Protein AF-A0A345HEI1-F1 (afdb_monomer_lite)

Secondary structure (DSSP, 8-state):
----HHHHHHHHHHHHHHHHHHHHHHHHHHHHHHHHHHHHHHHHTPPTT--SSSHHHHHHHHHHHHHHHHHHHHHHHIIIII-TTHHHHHHHHHHHHHHHHHTT--

Structure (mmCIF, N/CA/C/O backbone):
data_AF-A0A345HEI1-F1
#
_entry.id   AF-A0A345HEI1-F1
#
loop_
_atom_site.group_PDB
_atom_site.id
_atom_site.type_symbol
_atom_site.label_atom_id
_atom_site.label_alt_id
_atom_site.label_comp_id
_atom_site.label_asym_id
_atom_site.label_entity_id
_atom_site.label_seq_id
_atom_site.pdbx_PDB_ins_code
_atom_site.Cartn_x
_atom_site.Cartn_y
_atom_site.Cartn_z
_atom_site.occupancy
_atom_site.B_iso_or_equiv
_atom_site.auth_seq_id
_atom_site.auth_comp_id
_atom_site.auth_asym_id
_atom_site.auth_atom_id
_atom_site.pdbx_PDB_model_num
ATOM 1 N N . MET A 1 1 ? 18.129 -21.799 -29.241 1.00 47.03 1 MET A N 1
ATOM 2 C CA . MET A 1 1 ? 17.402 -20.566 -29.601 1.00 47.03 1 MET A CA 1
ATOM 3 C C . MET A 1 1 ? 17.616 -19.599 -28.452 1.00 47.03 1 MET A C 1
ATOM 5 O O . MET A 1 1 ? 16.875 -19.633 -27.477 1.00 47.03 1 MET A O 1
ATOM 9 N N . GLU A 1 2 ? 18.725 -18.865 -28.486 1.00 53.34 2 GLU A N 1
ATOM 10 C CA . GLU A 1 2 ? 18.982 -17.814 -27.504 1.00 53.34 2 GLU A CA 1
ATOM 11 C C . GLU A 1 2 ? 17.927 -16.735 -27.729 1.00 53.34 2 GLU A C 1
ATOM 13 O O . GLU A 1 2 ? 17.893 -16.106 -28.784 1.00 53.34 2 GLU A O 1
ATOM 18 N N . ARG A 1 3 ? 17.006 -16.570 -26.777 1.00 59.88 3 ARG A N 1
ATOM 19 C CA . ARG A 1 3 ? 16.183 -15.359 -26.732 1.00 59.88 3 ARG A CA 1
ATOM 20 C C . ARG A 1 3 ? 17.152 -14.193 -26.672 1.00 59.88 3 ARG A C 1
ATOM 22 O O . ARG A 1 3 ? 18.049 -14.238 -25.822 1.00 59.88 3 ARG A O 1
ATOM 29 N N . SER A 1 4 ? 16.983 -13.197 -27.540 1.00 81.62 4 SER A N 1
ATOM 30 C CA . SER A 1 4 ? 17.836 -12.011 -27.492 1.00 81.62 4 SER A CA 1
ATOM 31 C C . SER A 1 4 ? 17.829 -11.474 -26.056 1.00 81.62 4 SER A C 1
ATOM 33 O O . SER A 1 4 ? 16.805 -11.538 -25.368 1.00 81.62 4 SER A O 1
ATOM 35 N N . LEU A 1 5 ? 18.974 -11.009 -25.552 1.00 79.62 5 LEU A N 1
ATOM 36 C CA . LEU A 1 5 ? 19.076 -10.481 -24.183 1.00 79.62 5 LEU A CA 1
ATOM 37 C C . LEU A 1 5 ? 17.960 -9.458 -23.897 1.00 79.62 5 LEU A C 1
ATOM 39 O O . LEU A 1 5 ? 17.363 -9.446 -22.823 1.00 79.62 5 LEU A O 1
ATOM 43 N N . GLU A 1 6 ? 17.587 -8.686 -24.917 1.00 79.31 6 GLU A N 1
ATOM 44 C CA . GLU A 1 6 ? 16.474 -7.745 -24.893 1.00 79.31 6 GLU A CA 1
ATOM 45 C C . GLU A 1 6 ? 15.104 -8.404 -24.631 1.00 79.31 6 GLU A C 1
ATOM 47 O O . GLU A 1 6 ? 14.336 -7.914 -23.797 1.00 79.31 6 GLU A O 1
ATOM 52 N N . GLU A 1 7 ? 14.787 -9.531 -25.275 1.00 83.94 7 GLU A N 1
ATOM 53 C CA . GLU A 1 7 ? 13.552 -10.287 -25.021 1.00 83.94 7 GLU A CA 1
ATOM 54 C C . GLU A 1 7 ? 13.490 -10.832 -23.590 1.00 83.94 7 GLU A C 1
ATOM 56 O O . GLU A 1 7 ? 12.433 -10.769 -22.951 1.00 83.94 7 GLU A O 1
ATOM 61 N N . GLN A 1 8 ? 14.613 -11.330 -23.061 1.00 86.88 8 GLN A N 1
ATOM 62 C CA . GLN A 1 8 ? 14.682 -11.830 -21.683 1.00 86.88 8 GLN A CA 1
ATOM 63 C C . GLN A 1 8 ? 14.453 -10.700 -20.676 1.00 86.88 8 GLN A C 1
ATOM 65 O O . GLN A 1 8 ? 13.614 -10.822 -19.780 1.00 86.88 8 GLN A O 1
ATOM 70 N N . MET A 1 9 ? 15.112 -9.556 -20.877 1.00 83.88 9 MET A N 1
ATOM 71 C CA . MET A 1 9 ? 14.930 -8.378 -20.031 1.00 83.88 9 MET A CA 1
ATOM 72 C C . MET A 1 9 ? 13.490 -7.857 -20.066 1.00 83.88 9 MET A C 1
ATOM 74 O O . MET A 1 9 ? 12.930 -7.523 -19.019 1.00 83.88 9 MET A O 1
ATOM 78 N N . ARG A 1 10 ? 12.858 -7.795 -21.247 1.00 84.38 10 ARG A N 1
ATOM 79 C CA . ARG A 1 10 ? 11.445 -7.394 -21.380 1.00 84.38 10 ARG A CA 1
ATOM 80 C C . ARG A 1 10 ? 10.519 -8.345 -20.623 1.00 84.38 10 ARG A C 1
ATOM 82 O O . ARG A 1 10 ? 9.636 -7.886 -19.895 1.00 84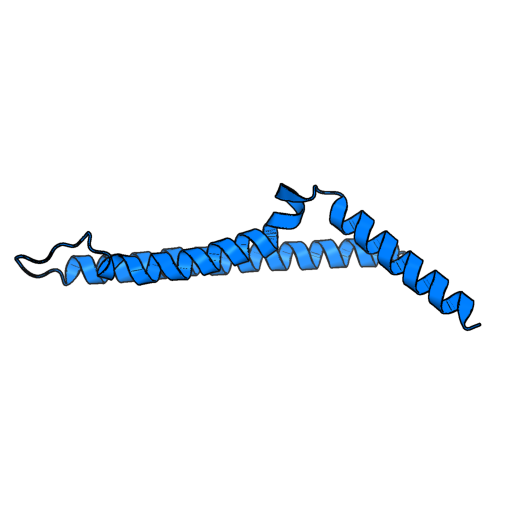.38 10 ARG A O 1
ATOM 89 N N . TYR A 1 11 ? 10.743 -9.651 -20.754 1.00 89.62 11 TYR A N 1
ATOM 90 C CA . TYR A 1 11 ? 9.963 -10.669 -20.055 1.00 89.62 11 TYR A CA 1
ATOM 91 C C . TYR A 1 11 ? 10.099 -10.563 -18.530 1.00 89.62 11 TYR A C 1
ATOM 93 O O . TYR A 1 11 ? 9.090 -10.540 -17.819 1.00 89.62 11 TYR A O 1
ATOM 101 N N . ASP A 1 12 ? 11.320 -10.429 -18.014 1.00 89.75 12 ASP A N 1
ATOM 102 C CA . ASP A 1 12 ? 11.557 -10.329 -16.573 1.00 89.75 12 ASP A CA 1
ATOM 103 C C . ASP A 1 12 ? 10.961 -9.057 -15.966 1.00 89.75 12 ASP A C 1
ATOM 105 O O . ASP A 1 12 ? 10.410 -9.098 -14.859 1.00 89.75 12 ASP A O 1
ATOM 109 N N . ARG A 1 13 ? 10.989 -7.936 -16.698 1.00 85.06 13 ARG A N 1
ATOM 110 C CA . ARG A 1 13 ? 10.290 -6.705 -16.297 1.00 85.06 13 ARG A CA 1
ATOM 111 C C . ARG A 1 13 ? 8.787 -6.923 -16.195 1.00 85.06 13 ARG A C 1
ATOM 113 O O . ARG A 1 13 ? 8.202 -6.638 -15.149 1.00 85.06 13 ARG A O 1
ATOM 120 N N . ALA A 1 14 ? 8.171 -7.485 -17.235 1.00 88.94 14 ALA A N 1
ATOM 121 C CA . ALA A 1 14 ? 6.741 -7.787 -17.233 1.00 88.94 14 ALA A CA 1
ATOM 122 C C . ALA A 1 14 ? 6.366 -8.734 -16.077 1.00 88.94 14 ALA A C 1
ATOM 124 O O . ALA A 1 14 ? 5.388 -8.504 -15.364 1.00 88.94 14 ALA A O 1
ATOM 125 N N . LYS A 1 15 ? 7.190 -9.753 -15.811 1.00 92.62 15 LYS A N 1
ATOM 126 C CA . LYS A 1 15 ? 6.992 -10.689 -14.697 1.00 92.62 15 LYS A CA 1
ATOM 127 C C . LYS A 1 15 ? 7.079 -10.000 -13.331 1.00 92.62 15 LYS A C 1
ATOM 129 O O . LYS A 1 15 ? 6.205 -10.217 -12.487 1.00 92.62 15 LYS A O 1
ATOM 134 N N . LYS A 1 16 ? 8.095 -9.156 -13.103 1.00 91.12 16 LYS A N 1
ATOM 135 C CA . LYS A 1 16 ? 8.230 -8.354 -11.870 1.00 91.12 16 LYS A CA 1
ATOM 136 C C . LYS A 1 16 ? 7.024 -7.437 -11.680 1.00 91.12 16 LYS A C 1
ATOM 138 O O . LYS A 1 16 ? 6.471 -7.384 -10.582 1.00 91.12 16 LYS A O 1
ATOM 143 N N . ARG A 1 17 ? 6.564 -6.797 -12.758 1.00 90.00 17 ARG A N 1
ATOM 144 C CA . ARG A 1 17 ? 5.386 -5.924 -12.762 1.00 90.00 17 ARG A CA 1
ATOM 145 C C . ARG A 1 17 ? 4.121 -6.663 -12.336 1.00 90.00 17 ARG A C 1
ATOM 147 O O . ARG A 1 17 ? 3.436 -6.227 -11.415 1.00 90.00 17 ARG A O 1
ATOM 154 N N . VAL A 1 18 ? 3.840 -7.810 -12.952 1.00 93.94 18 VAL A N 1
ATOM 155 C CA . VAL A 1 18 ? 2.678 -8.642 -12.602 1.00 93.94 18 VAL A CA 1
ATOM 156 C C . VAL A 1 18 ? 2.751 -9.098 -11.145 1.00 93.94 18 VAL A C 1
ATOM 158 O O . VAL A 1 18 ? 1.741 -9.066 -10.442 1.00 93.94 18 VAL A O 1
ATOM 161 N N . LYS A 1 19 ? 3.938 -9.487 -10.663 1.00 95.81 19 LYS A N 1
ATOM 162 C CA . LYS A 1 19 ? 4.134 -9.877 -9.261 1.00 95.81 19 LYS A CA 1
ATOM 163 C C . LYS A 1 19 ? 3.843 -8.718 -8.300 1.00 95.81 19 LYS A C 1
ATOM 165 O O . LYS A 1 19 ? 3.167 -8.941 -7.300 1.00 95.81 19 LYS A O 1
ATOM 170 N N . ALA A 1 20 ? 4.300 -7.506 -8.612 1.00 94.81 20 ALA A N 1
ATOM 171 C CA . ALA A 1 20 ? 4.045 -6.314 -7.804 1.00 94.81 20 ALA A CA 1
ATOM 172 C C . ALA A 1 20 ? 2.547 -5.968 -7.748 1.00 94.81 20 ALA A C 1
ATOM 174 O O . ALA A 1 20 ? 1.998 -5.776 -6.666 1.00 94.81 20 ALA A O 1
ATOM 175 N N . ILE A 1 21 ? 1.860 -5.992 -8.896 1.00 95.19 21 ILE A N 1
ATOM 176 C CA . ILE A 1 21 ? 0.409 -5.756 -8.975 1.00 95.19 21 ILE A CA 1
ATOM 177 C C . ILE A 1 21 ? -0.362 -6.803 -8.162 1.00 95.19 21 ILE A C 1
ATOM 179 O O . ILE A 1 21 ? -1.226 -6.448 -7.362 1.00 95.19 21 ILE A O 1
ATOM 183 N N . LYS A 1 22 ? -0.027 -8.092 -8.310 1.00 97.19 22 LYS A N 1
ATOM 184 C CA . LYS A 1 22 ? -0.635 -9.160 -7.499 1.00 97.19 22 LYS A CA 1
ATOM 185 C C . LYS A 1 22 ? -0.395 -8.944 -6.004 1.00 97.19 22 LYS A C 1
ATOM 187 O O . LYS A 1 22 ? -1.329 -9.084 -5.223 1.00 97.19 22 LYS A O 1
ATOM 192 N N . GLY A 1 23 ? 0.827 -8.581 -5.613 1.00 97.50 23 GLY A N 1
ATOM 193 C CA . GLY A 1 23 ? 1.166 -8.272 -4.223 1.00 97.50 23 GLY A CA 1
ATOM 194 C C . GLY A 1 23 ? 0.332 -7.121 -3.657 1.00 97.50 23 GLY A C 1
ATOM 195 O O . GLY A 1 23 ? -0.167 -7.221 -2.537 1.00 97.50 23 GLY A O 1
ATOM 196 N N . PHE A 1 24 ? 0.114 -6.064 -4.443 1.00 97.69 24 PHE A N 1
ATOM 197 C CA . PHE A 1 24 ? -0.771 -4.966 -4.061 1.00 97.69 24 PHE A CA 1
ATOM 198 C C . PHE A 1 24 ? -2.209 -5.430 -3.830 1.00 97.69 24 PHE A C 1
ATOM 200 O O . PHE A 1 24 ? -2.767 -5.128 -2.780 1.00 97.69 24 PHE A O 1
ATOM 207 N N . PHE A 1 25 ? -2.789 -6.203 -4.753 1.00 97.44 25 PHE A N 1
ATOM 208 C CA . PHE A 1 25 ? -4.161 -6.692 -4.588 1.00 97.44 25 PHE A CA 1
ATOM 209 C C . PHE A 1 25 ? -4.316 -7.623 -3.388 1.00 97.44 25 PHE A C 1
ATOM 211 O O . PHE A 1 25 ? -5.304 -7.508 -2.675 1.00 97.44 25 PHE A O 1
ATOM 218 N N . ILE A 1 26 ? -3.333 -8.480 -3.103 1.00 98.25 26 ILE A N 1
ATOM 219 C CA . ILE A 1 26 ? -3.346 -9.308 -1.889 1.00 98.25 26 ILE A CA 1
ATOM 220 C C . ILE A 1 26 ? -3.376 -8.423 -0.635 1.00 98.25 26 ILE A C 1
ATOM 222 O O . ILE A 1 26 ? -4.193 -8.653 0.255 1.00 98.25 26 ILE A O 1
ATOM 226 N N . HIS A 1 27 ? -2.528 -7.390 -0.574 1.00 97.81 27 HIS A N 1
ATOM 227 C CA . HIS A 1 27 ? -2.504 -6.464 0.559 1.00 97.81 27 HIS A CA 1
ATOM 228 C C . HIS A 1 27 ? -3.814 -5.661 0.668 1.00 97.81 27 HIS A C 1
ATOM 230 O O . HIS A 1 27 ? -4.365 -5.548 1.759 1.00 97.81 27 HIS A O 1
ATOM 236 N N . LEU A 1 28 ? -4.361 -5.173 -0.450 1.00 98.31 28 LEU A N 1
ATOM 237 C CA . LEU A 1 28 ? -5.655 -4.483 -0.502 1.00 98.31 28 LEU A CA 1
ATOM 238 C C . LEU A 1 28 ? -6.799 -5.385 -0.019 1.00 98.31 28 LEU A C 1
ATOM 240 O O . LEU A 1 28 ? -7.618 -4.959 0.790 1.00 98.31 28 LEU A O 1
ATOM 244 N N . THR A 1 29 ? -6.856 -6.636 -0.478 1.00 98.38 29 THR A N 1
ATOM 245 C CA . THR A 1 29 ? -7.872 -7.597 -0.035 1.00 98.38 29 THR A CA 1
ATOM 246 C C . THR A 1 29 ? -7.742 -7.880 1.458 1.00 98.38 29 THR A C 1
ATOM 248 O O . THR A 1 29 ? -8.745 -7.834 2.167 1.00 98.38 29 THR A O 1
ATOM 251 N N . ALA A 1 30 ? -6.524 -8.108 1.960 1.00 98.19 30 ALA A N 1
ATOM 252 C CA . ALA A 1 30 ? -6.287 -8.287 3.391 1.00 98.19 30 ALA A CA 1
ATOM 253 C C . ALA A 1 30 ? -6.723 -7.051 4.195 1.00 98.19 30 ALA A C 1
ATOM 255 O O . ALA A 1 30 ? -7.413 -7.192 5.201 1.00 98.19 30 ALA A O 1
ATOM 256 N N . TYR A 1 31 ? -6.395 -5.847 3.717 1.00 98.19 31 TYR A N 1
ATOM 257 C CA . TYR A 1 31 ? -6.824 -4.586 4.317 1.00 98.19 31 TYR A CA 1
ATOM 258 C C . TYR A 1 31 ? -8.349 -4.502 4.424 1.00 98.19 31 TYR A C 1
ATOM 260 O O . TYR A 1 31 ? -8.862 -4.239 5.510 1.00 98.19 31 TYR A O 1
ATOM 268 N N . VAL A 1 32 ? -9.078 -4.761 3.334 1.00 98.31 32 VAL A N 1
ATOM 269 C CA . VAL A 1 32 ? -10.548 -4.687 3.325 1.00 98.31 32 VAL A CA 1
ATOM 270 C C . VAL A 1 32 ? -11.154 -5.727 4.266 1.00 98.31 32 VAL A C 1
ATOM 272 O O . VAL A 1 32 ? -11.996 -5.374 5.090 1.00 98.31 32 VAL A O 1
ATOM 275 N N . LEU A 1 33 ? -10.717 -6.987 4.189 1.00 98.31 33 LEU A N 1
ATOM 276 C CA . LEU A 1 33 ? -11.283 -8.071 4.998 1.00 98.31 33 LEU A CA 1
ATOM 277 C C . LEU A 1 33 ? -11.035 -7.861 6.494 1.00 98.31 33 LEU A C 1
ATOM 279 O O . LEU A 1 33 ? -11.973 -7.934 7.287 1.00 98.31 33 LEU A O 1
ATOM 283 N N . VAL A 1 34 ? -9.793 -7.555 6.878 1.00 97.94 34 VAL A N 1
ATOM 284 C CA . VAL A 1 34 ? -9.426 -7.358 8.285 1.00 97.94 34 VAL A CA 1
ATOM 285 C C . VAL A 1 34 ? -10.116 -6.124 8.857 1.00 97.94 34 VAL A C 1
ATOM 287 O O . VAL A 1 34 ? -10.701 -6.211 9.932 1.00 97.94 34 VAL A O 1
ATOM 290 N N . ASN A 1 35 ? -10.123 -4.990 8.147 1.00 97.50 35 ASN A N 1
ATOM 291 C CA . ASN A 1 35 ? -10.793 -3.792 8.659 1.00 97.50 35 ASN A CA 1
ATOM 292 C C . ASN A 1 35 ? -12.314 -3.966 8.727 1.00 97.50 35 ASN A C 1
ATOM 294 O O . ASN A 1 35 ? -12.911 -3.557 9.715 1.00 97.50 35 ASN A O 1
ATOM 298 N N . THR A 1 36 ? -12.944 -4.630 7.754 1.00 97.31 36 THR A N 1
ATOM 299 C CA . THR A 1 36 ? -14.385 -4.942 7.829 1.00 97.31 36 THR A CA 1
ATOM 300 C C . THR A 1 36 ? -14.698 -5.803 9.052 1.00 97.31 36 THR A C 1
ATOM 302 O O . THR A 1 36 ? -15.658 -5.528 9.772 1.00 97.31 36 THR A O 1
ATOM 305 N N . PHE A 1 37 ? -13.866 -6.811 9.327 1.00 97.19 37 PHE A N 1
ATOM 306 C CA . PHE A 1 37 ? -14.006 -7.653 10.511 1.00 97.19 37 PHE A CA 1
ATOM 307 C C . PHE A 1 37 ? -13.846 -6.848 11.811 1.00 97.19 37 PHE A C 1
ATOM 309 O O . PHE A 1 37 ? -14.717 -6.913 12.675 1.00 97.19 37 PHE A O 1
ATOM 316 N N . LEU A 1 38 ? -12.798 -6.026 11.928 1.00 95.56 38 LEU A N 1
ATOM 317 C CA . LEU A 1 38 ? -12.561 -5.183 13.107 1.00 95.56 38 LEU A CA 1
ATOM 318 C C . LEU A 1 38 ? -13.678 -4.159 13.340 1.00 95.56 38 LEU A C 1
ATOM 320 O O . LEU A 1 38 ? -14.097 -3.964 14.481 1.00 95.56 38 LEU A O 1
ATOM 324 N N . LEU A 1 39 ? -14.171 -3.514 12.281 1.00 95.06 39 LEU A N 1
ATOM 325 C CA . LEU A 1 39 ? -15.278 -2.560 12.373 1.00 95.06 39 LEU A CA 1
ATOM 326 C C . LEU A 1 39 ? -16.573 -3.255 12.796 1.00 95.06 39 LEU A C 1
ATOM 328 O O . LEU A 1 39 ? -17.312 -2.714 13.611 1.00 95.06 39 LEU A O 1
ATOM 332 N N . THR A 1 40 ? -16.815 -4.471 12.300 1.00 95.31 40 THR A N 1
ATOM 333 C CA . THR A 1 40 ? -17.975 -5.276 12.702 1.00 95.31 40 THR A CA 1
ATOM 334 C C . THR A 1 40 ? -17.892 -5.665 14.178 1.00 95.31 40 THR A C 1
ATOM 336 O O . THR A 1 40 ? -18.882 -5.532 14.888 1.00 95.31 40 THR A O 1
ATOM 339 N N . LEU A 1 41 ? -16.717 -6.082 14.666 1.00 93.56 41 LEU A N 1
ATOM 340 C CA . LEU A 1 41 ? -16.513 -6.364 16.092 1.00 93.56 41 LEU A CA 1
ATOM 341 C C . LEU A 1 41 ? -16.762 -5.122 16.957 1.00 93.56 41 LEU A C 1
ATOM 343 O O . LEU A 1 41 ? -17.533 -5.193 17.905 1.00 93.56 41 LEU A O 1
ATOM 347 N N . ASN A 1 42 ? -16.192 -3.969 16.587 1.00 91.81 42 ASN A N 1
ATOM 348 C CA . ASN A 1 42 ? -16.432 -2.716 17.314 1.00 91.81 42 ASN A CA 1
ATOM 349 C C . ASN A 1 42 ? -17.912 -2.299 17.293 1.00 91.81 42 ASN A C 1
ATOM 351 O O . ASN A 1 42 ? -18.391 -1.714 18.257 1.00 91.81 42 ASN A O 1
ATOM 355 N N . TRP A 1 43 ? -18.634 -2.587 16.208 1.00 91.38 43 TRP A N 1
ATOM 356 C CA . TRP A 1 43 ? -20.063 -2.297 16.105 1.00 91.38 43 TRP A CA 1
ATOM 357 C C . TRP A 1 43 ? -20.906 -3.205 17.006 1.00 91.38 43 TRP A C 1
ATOM 359 O O . TRP A 1 43 ? -21.858 -2.746 17.630 1.00 91.38 43 TRP A O 1
ATOM 369 N N . VAL A 1 44 ? -20.568 -4.494 17.076 1.00 92.19 44 VAL A N 1
ATOM 370 C CA . VAL A 1 44 ? -21.289 -5.471 17.905 1.00 92.19 44 VAL A CA 1
ATOM 371 C C . VAL A 1 44 ? -21.006 -5.266 19.396 1.00 92.19 44 VAL A C 1
ATOM 373 O O . VAL A 1 44 ? -21.917 -5.416 20.206 1.00 92.19 44 VAL A O 1
ATOM 376 N N . ASP A 1 45 ? -19.782 -4.878 19.756 1.00 90.00 45 ASP A N 1
ATOM 377 C CA . ASP A 1 45 ? -19.367 -4.643 21.147 1.00 90.00 45 ASP A CA 1
ATOM 378 C C . ASP A 1 45 ? -19.765 -3.255 21.689 1.00 90.00 45 ASP A C 1
ATOM 380 O O . ASP A 1 45 ? -19.423 -2.911 22.826 1.00 90.00 45 ASP A O 1
ATOM 384 N N . LEU A 1 46 ? -20.485 -2.449 20.899 1.00 89.75 46 LEU A N 1
ATOM 385 C CA . LEU A 1 46 ? -20.851 -1.079 21.252 1.00 89.75 46 LEU A CA 1
ATOM 386 C C . LEU A 1 46 ? -21.765 -1.046 22.488 1.00 89.75 46 LEU A C 1
ATOM 388 O O . LEU A 1 46 ? -22.865 -1.611 22.487 1.00 89.75 46 LEU A O 1
ATOM 392 N N . LYS A 1 47 ? -21.340 -0.356 23.551 1.00 88.69 47 LYS A N 1
ATOM 393 C CA . LYS A 1 47 ? -22.143 -0.227 24.778 1.00 88.69 47 LYS A CA 1
ATOM 394 C C . LYS A 1 47 ? -23.130 0.942 24.698 1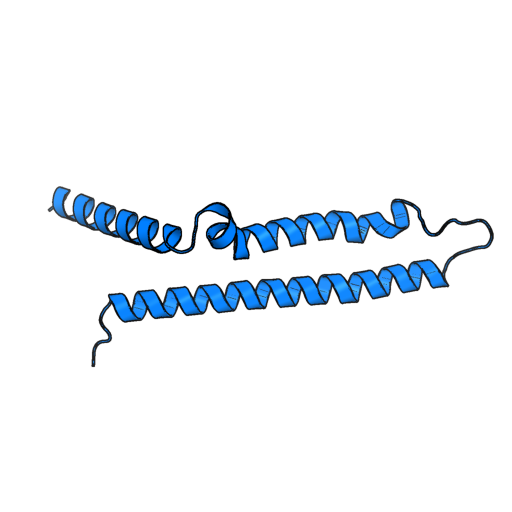.00 88.69 47 LYS A C 1
ATOM 396 O O . LYS A 1 47 ? -22.883 1.916 23.987 1.00 88.69 47 LYS A O 1
ATOM 401 N N . PRO A 1 48 ? -24.231 0.909 25.476 1.00 84.81 48 PRO A N 1
ATOM 402 C CA . PRO A 1 48 ? -25.144 2.044 25.576 1.00 84.81 48 PRO A CA 1
ATOM 403 C C . PRO A 1 48 ? -24.404 3.328 25.981 1.00 84.81 48 PRO A C 1
ATOM 405 O O . PRO A 1 48 ? -23.776 3.375 27.037 1.00 84.81 48 PRO A O 1
ATOM 408 N N . GLY A 1 49 ? -24.495 4.363 25.143 1.00 84.06 49 GLY A N 1
ATOM 409 C CA . G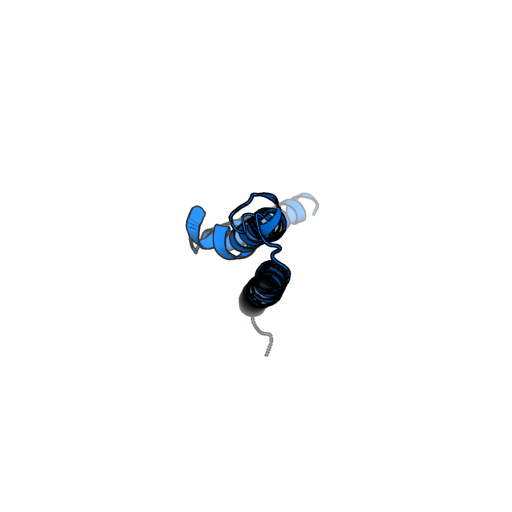LY A 1 49 ? -23.842 5.659 25.360 1.00 84.06 49 GLY A CA 1
ATOM 410 C C . GLY A 1 49 ? -22.457 5.814 24.720 1.00 84.06 49 GLY A C 1
ATOM 411 O O . GLY A 1 49 ? -21.904 6.910 24.777 1.00 84.06 49 GLY A O 1
ATOM 412 N N . GLU A 1 50 ? -21.905 4.771 24.094 1.00 87.19 50 GLU A N 1
ATOM 413 C CA . GLU A 1 50 ? -20.689 4.881 23.281 1.00 8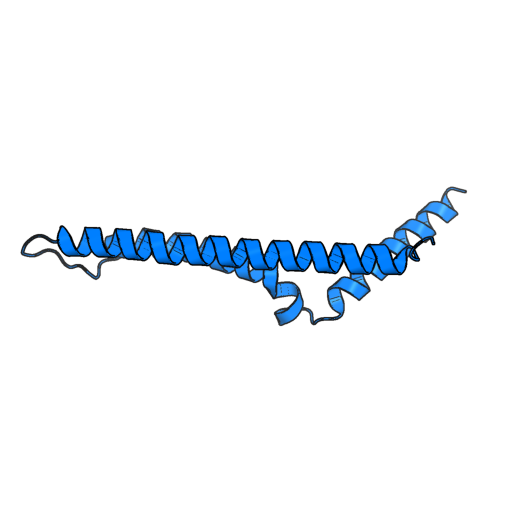7.19 50 GLU A CA 1
ATOM 414 C C . GLU A 1 50 ? -21.022 5.286 21.837 1.00 87.19 50 GLU A C 1
ATOM 416 O O . GLU A 1 50 ? -22.033 4.867 21.274 1.00 87.19 50 GLU A O 1
ATOM 421 N N . ASP A 1 51 ? -20.157 6.103 21.232 1.00 88.75 51 ASP A N 1
ATOM 422 C CA . ASP A 1 51 ? -20.254 6.476 19.820 1.00 88.75 51 ASP A CA 1
ATOM 423 C C . ASP A 1 51 ? -19.346 5.578 18.972 1.00 88.75 51 ASP A C 1
ATOM 425 O O . ASP A 1 51 ? -18.166 5.376 19.274 1.00 88.75 51 ASP A O 1
ATOM 429 N N . PHE A 1 52 ? -19.893 5.055 17.880 1.00 89.31 52 PHE A N 1
ATOM 430 C CA . PHE A 1 52 ? -19.142 4.256 16.923 1.00 89.31 52 PHE A CA 1
ATOM 431 C C . PHE A 1 52 ? -18.212 5.121 16.064 1.00 89.31 52 PHE A C 1
ATOM 433 O O . PHE A 1 52 ? -17.107 4.688 15.722 1.00 89.31 52 PHE A O 1
ATOM 440 N N . PHE A 1 53 ? -18.612 6.355 15.743 1.00 90.56 53 PHE A N 1
ATOM 441 C CA . PHE A 1 53 ? -17.900 7.237 14.814 1.00 90.56 53 PHE A CA 1
ATOM 442 C C . PHE A 1 53 ? -16.744 8.007 15.460 1.00 90.56 53 PHE A C 1
ATOM 444 O O . PHE A 1 53 ? -16.553 9.203 15.247 1.00 90.56 53 PHE A O 1
ATOM 451 N N . THR A 1 54 ? -15.914 7.299 16.221 1.00 91.94 54 THR A N 1
ATOM 452 C CA . THR A 1 54 ? -14.751 7.885 16.890 1.00 91.94 54 THR A CA 1
ATOM 453 C C . THR A 1 54 ? -13.459 7.583 16.144 1.00 91.94 54 THR A C 1
ATOM 455 O O . THR A 1 54 ? -13.303 6.547 15.496 1.00 91.94 54 THR A O 1
ATOM 458 N N . PHE A 1 55 ? -12.463 8.460 16.299 1.00 91.25 55 PHE A N 1
ATOM 459 C CA . PHE A 1 55 ? -11.126 8.217 15.753 1.00 91.25 55 PHE A CA 1
ATOM 460 C C . PHE A 1 55 ? -10.533 6.883 16.235 1.00 91.25 55 PHE A C 1
ATOM 462 O O . PHE A 1 55 ? -9.805 6.233 15.494 1.00 91.25 55 PHE A O 1
ATOM 469 N N . ARG A 1 56 ? -10.883 6.433 17.446 1.00 88.69 56 ARG A N 1
ATOM 470 C CA . ARG A 1 56 ? -10.436 5.146 17.992 1.00 88.69 56 ARG A CA 1
ATOM 471 C C . ARG A 1 56 ? -10.897 3.963 17.137 1.00 88.69 56 ARG A C 1
ATOM 473 O O . ARG A 1 56 ? -10.094 3.069 16.901 1.00 88.69 56 ARG A O 1
ATOM 480 N N . THR A 1 57 ? -12.135 3.986 16.651 1.00 92.19 57 THR A N 1
ATOM 481 C CA . THR A 1 57 ? -12.707 2.928 15.804 1.00 92.19 57 THR A CA 1
ATOM 482 C C . THR A 1 57 ? -11.994 2.832 14.453 1.00 92.19 57 THR A C 1
ATOM 484 O O . THR A 1 57 ? -11.747 1.740 13.946 1.00 92.19 57 THR A O 1
ATOM 487 N N . PHE A 1 58 ? -11.615 3.977 13.877 1.00 94.75 58 PHE A N 1
ATOM 488 C CA . PHE A 1 58 ? -11.058 4.048 12.522 1.00 94.75 58 PHE A CA 1
ATOM 489 C C . PHE A 1 58 ? -9.533 4.195 12.465 1.00 94.75 58 PHE A C 1
ATOM 491 O O . PHE A 1 58 ? -8.971 4.138 11.371 1.00 94.75 58 PHE A O 1
ATOM 498 N N . ASN A 1 59 ? -8.837 4.352 13.598 1.00 95.12 59 ASN A N 1
ATOM 499 C CA . ASN A 1 59 ? -7.390 4.603 13.610 1.00 95.12 59 ASN A CA 1
ATOM 500 C C . ASN A 1 59 ? -6.596 3.513 12.873 1.00 95.12 59 ASN A C 1
ATOM 502 O O . ASN A 1 59 ? -5.660 3.815 12.136 1.00 95.12 59 ASN A O 1
ATOM 506 N N . THR A 1 60 ? -7.003 2.253 13.017 1.00 94.94 60 THR A N 1
ATOM 507 C CA . THR A 1 60 ? -6.309 1.096 12.455 1.00 94.94 60 THR A CA 1
ATOM 508 C C . THR A 1 60 ? -6.438 1.118 10.937 1.00 94.94 60 THR A C 1
ATOM 510 O O . THR A 1 60 ? -5.428 1.075 10.233 1.00 94.94 60 THR A O 1
ATOM 513 N N . ALA A 1 61 ? -7.663 1.317 10.439 1.00 96.31 61 ALA A N 1
ATOM 514 C CA . ALA A 1 61 ? -7.943 1.496 9.019 1.00 96.31 61 ALA A CA 1
ATOM 515 C C . ALA A 1 61 ? -7.205 2.709 8.441 1.00 96.31 61 ALA A C 1
ATOM 517 O O . ALA A 1 61 ? -6.676 2.632 7.333 1.00 96.31 61 ALA A O 1
ATOM 518 N N . PHE A 1 62 ? -7.128 3.809 9.191 1.00 96.88 62 PHE A N 1
ATOM 519 C CA . PHE A 1 62 ? -6.464 5.038 8.770 1.00 96.88 62 PHE A CA 1
ATOM 520 C C . PHE A 1 62 ? -4.953 4.843 8.580 1.00 96.88 62 PHE A C 1
ATOM 522 O O . PHE A 1 62 ? -4.430 5.091 7.492 1.00 96.88 62 PHE A O 1
ATOM 529 N N . PHE A 1 63 ? -4.245 4.334 9.594 1.00 96.50 63 PHE A N 1
ATOM 530 C CA . PHE A 1 63 ? -2.794 4.135 9.506 1.00 96.50 63 PHE A CA 1
ATOM 531 C C . PHE A 1 63 ? -2.409 3.048 8.496 1.00 96.50 63 PHE A C 1
ATOM 533 O O . PHE A 1 63 ? -1.462 3.230 7.728 1.00 96.50 63 PHE A O 1
ATOM 540 N N . TRP A 1 64 ? -3.160 1.945 8.426 1.00 96.88 64 TRP A N 1
ATOM 541 C CA . TRP A 1 64 ? -2.941 0.940 7.381 1.00 96.88 64 TRP A CA 1
ATOM 542 C C . TRP A 1 64 ? -3.263 1.483 5.985 1.00 96.88 64 TRP A C 1
ATOM 544 O O . TRP A 1 64 ? -2.585 1.128 5.022 1.00 96.88 64 TRP A O 1
ATOM 554 N N . GLY A 1 65 ? -4.243 2.384 5.877 1.00 97.50 65 GLY A N 1
ATOM 555 C CA . GLY A 1 65 ? -4.587 3.072 4.636 1.00 97.50 65 GLY A CA 1
ATOM 556 C C . GLY A 1 65 ? -3.408 3.866 4.077 1.00 97.50 65 GLY A C 1
ATOM 557 O O . GLY A 1 65 ? -3.133 3.783 2.881 1.00 97.50 65 GLY A O 1
ATOM 558 N N . PHE A 1 66 ? -2.633 4.539 4.935 1.00 97.62 66 PHE A N 1
ATOM 559 C CA . PHE A 1 66 ? -1.381 5.183 4.523 1.00 97.62 66 PHE A CA 1
ATOM 560 C C . PHE A 1 66 ? -0.360 4.182 3.972 1.00 97.62 66 PHE A C 1
ATOM 562 O O . PHE A 1 66 ? 0.203 4.408 2.901 1.00 97.62 66 PHE A O 1
ATOM 569 N N . GLY A 1 67 ? -0.142 3.054 4.655 1.00 95.75 67 GLY A N 1
ATOM 570 C CA . GLY A 1 67 ? 0.757 2.003 4.163 1.00 95.75 67 GLY A CA 1
ATOM 571 C C . GLY A 1 67 ? 0.317 1.444 2.805 1.00 95.75 67 GLY A C 1
ATOM 572 O O . GLY A 1 67 ? 1.133 1.257 1.899 1.00 95.75 67 GLY A O 1
ATOM 573 N N . LEU A 1 68 ? -0.990 1.247 2.633 1.00 97.75 68 LEU A N 1
ATOM 574 C CA . LEU A 1 68 ? -1.586 0.800 1.380 1.00 97.75 68 LEU A CA 1
ATOM 575 C C . LEU A 1 68 ? -1.431 1.844 0.263 1.00 97.75 68 LEU A C 1
ATOM 577 O O . LEU A 1 68 ? -1.105 1.469 -0.863 1.00 97.75 68 LEU A O 1
ATOM 581 N N . MET A 1 69 ? -1.590 3.136 0.567 1.00 96.62 69 MET A N 1
ATOM 582 C CA . MET A 1 69 ? -1.335 4.230 -0.376 1.00 96.62 69 MET A CA 1
ATOM 583 C C . MET A 1 69 ? 0.121 4.254 -0.845 1.00 96.62 69 MET A C 1
ATOM 585 O O . MET A 1 69 ? 0.367 4.343 -2.047 1.00 96.62 69 MET A O 1
ATOM 589 N N . PHE A 1 70 ? 1.092 4.135 0.064 1.00 95.69 70 PHE A N 1
ATOM 590 C CA . PHE A 1 70 ? 2.505 4.083 -0.327 1.00 95.69 70 PHE A CA 1
ATOM 591 C C . PHE A 1 70 ? 2.824 2.841 -1.162 1.00 95.69 70 PHE A C 1
ATOM 593 O O . PHE A 1 70 ? 3.569 2.935 -2.138 1.00 95.69 70 PHE A O 1
ATOM 600 N N . HIS A 1 71 ? 2.221 1.693 -0.848 1.00 95.81 71 HIS A N 1
ATOM 601 C CA . HIS A 1 71 ? 2.356 0.499 -1.679 1.00 95.81 71 HIS A CA 1
ATOM 602 C C . HIS A 1 71 ? 1.749 0.713 -3.073 1.00 95.81 71 HIS A C 1
ATOM 604 O O . HIS A 1 71 ? 2.388 0.388 -4.074 1.00 95.81 71 HIS A O 1
ATOM 610 N N . ALA A 1 72 ? 0.562 1.322 -3.156 1.00 95.38 72 ALA A N 1
ATOM 611 C CA . ALA A 1 72 ? -0.064 1.690 -4.422 1.00 95.38 72 ALA A CA 1
ATOM 612 C C . ALA A 1 72 ? 0.829 2.636 -5.229 1.00 95.38 72 ALA A C 1
ATOM 614 O O . ALA A 1 72 ? 1.002 2.435 -6.426 1.00 95.38 72 ALA A O 1
ATOM 615 N N . PHE A 1 73 ? 1.443 3.632 -4.588 1.00 93.31 73 PHE A N 1
ATOM 616 C CA . PHE A 1 73 ? 2.371 4.546 -5.246 1.00 93.31 73 PHE A CA 1
ATOM 617 C C . PHE A 1 73 ? 3.640 3.828 -5.727 1.00 93.31 73 PHE A C 1
ATOM 619 O O . PHE A 1 73 ? 4.064 4.034 -6.858 1.00 93.31 73 PHE A O 1
ATOM 626 N N . GLY A 1 74 ? 4.215 2.922 -4.935 1.00 91.19 74 GLY A N 1
ATOM 627 C CA . GLY A 1 74 ? 5.359 2.114 -5.369 1.00 91.19 74 GLY A CA 1
ATOM 628 C C . GLY A 1 74 ? 5.034 1.199 -6.555 1.00 91.19 74 GLY A C 1
ATOM 629 O O . GLY A 1 74 ? 5.872 0.995 -7.432 1.00 91.19 74 GLY A O 1
ATOM 630 N N . VAL A 1 75 ? 3.804 0.678 -6.622 1.00 92.50 75 VAL A N 1
ATOM 631 C CA . VAL A 1 75 ? 3.367 -0.188 -7.723 1.00 92.50 75 VAL A CA 1
ATOM 632 C C . VAL A 1 75 ? 2.926 0.623 -8.937 1.00 92.50 75 VAL A C 1
ATOM 634 O O . VAL A 1 75 ? 3.352 0.325 -10.039 1.00 92.50 75 VAL A O 1
ATOM 637 N N . PHE A 1 76 ? 2.100 1.652 -8.810 1.00 90.44 76 PHE A N 1
ATOM 638 C CA . PHE A 1 76 ? 1.488 2.355 -9.948 1.00 90.44 76 PHE A CA 1
ATOM 639 C C . PHE A 1 76 ? 2.084 3.735 -10.231 1.00 90.44 76 PHE A C 1
ATOM 641 O O . PHE A 1 76 ? 1.855 4.283 -11.309 1.00 90.44 76 PHE A O 1
ATOM 648 N N . GLY A 1 77 ? 2.875 4.285 -9.314 1.00 87.44 77 GLY A N 1
ATOM 649 C CA . GLY A 1 77 ? 3.354 5.662 -9.381 1.00 87.44 77 GLY A CA 1
ATOM 650 C C . GLY A 1 77 ? 4.244 5.948 -10.587 1.00 87.44 77 GLY A C 1
ATOM 651 O O . GLY A 1 77 ? 4.093 6.997 -11.205 1.00 87.44 77 GLY A O 1
ATOM 652 N N . SER A 1 78 ? 5.099 5.005 -11.001 1.00 79.38 78 SER A N 1
ATOM 653 C CA . SER A 1 78 ? 5.925 5.187 -12.204 1.00 79.38 78 SER A CA 1
ATOM 654 C C . SER A 1 78 ? 5.075 5.389 -13.464 1.00 79.38 78 SER A C 1
ATOM 656 O O . SER A 1 78 ? 5.369 6.260 -14.274 1.00 79.38 78 SER A O 1
ATOM 658 N N . GLN A 1 79 ? 3.969 4.655 -13.599 1.00 76.69 79 GLN A N 1
ATOM 659 C CA . GLN A 1 79 ? 3.068 4.772 -14.749 1.00 76.69 79 GLN A CA 1
ATOM 660 C C . GLN A 1 79 ? 2.227 6.056 -14.687 1.00 76.69 79 GLN A C 1
ATOM 662 O O . GLN A 1 79 ? 2.090 6.741 -15.696 1.00 76.69 79 GLN A O 1
ATOM 667 N N . ILE A 1 80 ? 1.696 6.401 -13.507 1.00 80.25 80 ILE A N 1
ATOM 668 C CA . ILE A 1 80 ? 0.791 7.551 -13.325 1.00 80.25 80 ILE A CA 1
ATOM 669 C C . ILE A 1 80 ? 1.542 8.889 -13.387 1.00 80.25 80 ILE A C 1
ATOM 671 O O . ILE A 1 80 ? 1.056 9.829 -14.008 1.00 80.25 80 ILE A O 1
ATOM 675 N N . PHE A 1 81 ? 2.714 8.988 -12.751 1.00 81.38 81 PHE A N 1
ATOM 676 C CA . PHE A 1 81 ? 3.425 10.262 -12.579 1.00 81.38 81 PHE A CA 1
ATOM 677 C C . PHE A 1 81 ? 4.592 10.455 -13.550 1.00 81.38 81 PHE A C 1
ATOM 679 O O . PHE A 1 81 ? 4.890 11.589 -13.914 1.00 81.38 81 PHE A O 1
ATOM 686 N N . LEU A 1 82 ? 5.272 9.378 -13.959 1.00 80.88 82 LEU A N 1
ATOM 687 C CA . LEU A 1 82 ? 6.478 9.460 -14.798 1.00 80.88 82 LEU A CA 1
ATOM 688 C C . LEU A 1 82 ? 6.221 9.036 -16.256 1.00 80.88 82 LEU A C 1
ATOM 690 O O . LEU A 1 82 ? 7.023 9.344 -17.139 1.00 80.88 82 LEU A O 1
ATOM 694 N N . GLY A 1 83 ? 5.085 8.381 -16.518 1.00 77.31 83 GLY A N 1
ATOM 695 C CA . GLY A 1 83 ? 4.665 7.904 -17.832 1.00 77.31 83 GLY A CA 1
ATOM 696 C C . GLY A 1 83 ? 5.231 6.527 -18.197 1.00 77.31 83 GLY A C 1
ATOM 697 O O . GLY A 1 83 ? 6.295 6.113 -17.732 1.00 77.31 83 GLY A O 1
ATOM 698 N N . ASN A 1 84 ? 4.524 5.816 -19.082 1.00 70.38 84 ASN A N 1
ATOM 699 C CA . ASN A 1 84 ? 4.776 4.399 -19.394 1.00 70.38 84 ASN A CA 1
ATOM 700 C C . ASN A 1 84 ? 6.205 4.094 -19.885 1.00 70.38 84 ASN A C 1
ATOM 702 O O . ASN A 1 84 ? 6.699 2.992 -19.662 1.00 70.38 84 ASN A O 1
ATOM 706 N N . ASN A 1 85 ? 6.887 5.068 -20.500 1.00 78.50 85 ASN A N 1
ATOM 707 C CA . ASN A 1 85 ? 8.222 4.885 -21.081 1.00 78.50 85 ASN A CA 1
ATOM 708 C C . ASN A 1 85 ? 9.368 5.292 -20.140 1.00 78.50 85 ASN A C 1
ATOM 710 O O . ASN A 1 85 ? 10.535 5.156 -20.513 1.00 78.50 85 ASN A O 1
ATOM 714 N N . TRP A 1 86 ? 9.085 5.821 -18.944 1.00 85.75 86 TRP A N 1
ATOM 715 C CA . TRP A 1 86 ? 10.145 6.287 -18.045 1.00 85.75 86 TRP A CA 1
ATOM 716 C C . TRP A 1 86 ? 11.050 5.146 -17.568 1.00 85.75 86 TRP A C 1
ATOM 718 O O . TRP A 1 86 ? 12.272 5.285 -17.614 1.00 85.75 86 TRP A O 1
ATOM 728 N N . GLU A 1 87 ? 10.471 4.001 -17.189 1.00 81.12 87 GLU A N 1
ATOM 729 C CA . GLU A 1 87 ? 11.247 2.828 -16.759 1.00 81.12 87 GLU A CA 1
ATOM 730 C C . GLU A 1 87 ? 12.162 2.323 -17.884 1.00 81.12 87 GLU A C 1
ATOM 732 O O . GLU A 1 87 ? 13.344 2.076 -17.651 1.00 81.12 87 GLU A O 1
ATOM 737 N N . GLU A 1 88 ? 11.660 2.231 -19.120 1.00 81.00 88 GLU A N 1
ATOM 738 C CA . GLU A 1 88 ? 12.472 1.795 -20.265 1.00 81.00 88 GLU A CA 1
ATOM 739 C C . GLU A 1 88 ? 13.612 2.767 -20.569 1.00 81.00 88 GLU A C 1
ATOM 741 O O . GLU A 1 88 ? 14.747 2.337 -20.795 1.00 81.00 88 GLU A O 1
ATOM 746 N N . ARG A 1 89 ? 13.340 4.076 -20.519 1.00 84.81 89 ARG A N 1
ATOM 747 C CA . ARG A 1 89 ? 14.369 5.105 -20.700 1.00 84.81 89 ARG A CA 1
ATOM 748 C C . ARG A 1 89 ? 15.454 5.005 -19.636 1.00 84.81 89 ARG A C 1
ATOM 750 O O . ARG A 1 89 ? 16.631 5.035 -19.989 1.00 84.81 89 ARG A O 1
ATOM 757 N N . LYS A 1 90 ? 15.078 4.862 -18.362 1.00 86.25 90 LYS A N 1
ATOM 758 C CA . LYS A 1 90 ? 16.045 4.822 -17.258 1.00 86.25 90 LYS A CA 1
ATOM 759 C C . LYS A 1 90 ? 16.897 3.556 -17.284 1.00 86.25 90 LYS A C 1
ATOM 761 O O . LYS A 1 90 ? 18.098 3.629 -17.048 1.00 86.25 90 LYS A O 1
ATOM 766 N N . ILE A 1 91 ? 16.307 2.419 -17.651 1.00 83.31 91 ILE A N 1
ATOM 767 C CA . ILE A 1 91 ? 17.046 1.161 -17.818 1.00 83.31 91 ILE A CA 1
ATOM 768 C C . ILE A 1 91 ? 18.040 1.265 -18.978 1.00 83.31 91 ILE A C 1
ATOM 770 O O . ILE A 1 91 ? 19.192 0.867 -18.828 1.00 83.31 91 ILE A O 1
ATOM 774 N N . LYS A 1 92 ? 17.634 1.847 -20.115 1.00 85.19 92 LYS A N 1
ATOM 775 C CA . LYS A 1 92 ? 18.542 2.076 -21.249 1.00 85.19 92 LYS A CA 1
ATOM 776 C C . LYS A 1 92 ? 19.695 3.015 -20.887 1.00 85.19 92 LYS A C 1
ATOM 778 O O . LYS A 1 92 ? 20.829 2.760 -21.279 1.00 85.19 92 LYS A O 1
ATOM 783 N N . GLU A 1 93 ? 19.411 4.068 -20.124 1.00 87.31 93 GLU A N 1
ATOM 784 C CA . GLU A 1 93 ? 20.422 4.998 -19.614 1.00 87.31 93 GLU A CA 1
ATOM 785 C C . GLU A 1 93 ? 21.435 4.283 -18.705 1.00 87.31 93 GLU A C 1
ATOM 787 O O . GLU A 1 93 ? 22.636 4.417 -18.930 1.00 87.31 93 GLU A O 1
ATOM 792 N N . MET A 1 94 ? 20.968 3.467 -17.751 1.00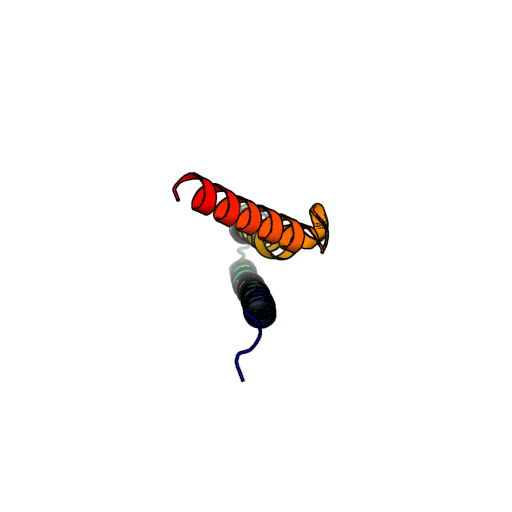 85.25 94 MET A N 1
ATOM 793 C CA . MET A 1 94 ? 21.828 2.700 -16.837 1.00 85.25 94 MET A CA 1
ATOM 794 C C . MET A 1 94 ? 22.744 1.717 -17.574 1.00 85.25 94 MET A C 1
ATOM 796 O O . MET A 1 94 ? 23.953 1.768 -17.371 1.00 85.25 94 MET A O 1
ATOM 800 N N . MET A 1 95 ? 22.202 0.906 -18.490 1.00 83.94 95 MET A N 1
ATOM 801 C CA . MET A 1 95 ? 23.015 -0.022 -19.294 1.00 83.94 95 MET A CA 1
ATOM 802 C C . MET A 1 95 ? 24.072 0.720 -20.119 1.00 83.94 95 MET A C 1
ATOM 804 O O . MET A 1 95 ? 25.233 0.335 -20.150 1.00 83.94 95 MET A O 1
ATOM 808 N N . SER A 1 96 ? 23.693 1.842 -20.744 1.00 85.69 96 SER A N 1
ATOM 809 C CA . SER A 1 96 ? 24.641 2.638 -21.531 1.00 85.69 96 SER A CA 1
ATOM 810 C C . SER A 1 96 ? 25.750 3.274 -20.686 1.00 85.69 96 SER A C 1
ATOM 812 O O . SER A 1 96 ? 26.842 3.519 -21.197 1.00 85.69 96 SER A O 1
ATOM 814 N N . HIS A 1 97 ? 25.478 3.565 -19.411 1.00 84.00 97 HIS A N 1
ATOM 815 C CA . HIS A 1 97 ? 26.475 4.057 -18.465 1.00 84.00 97 HIS A CA 1
ATOM 816 C C . HIS A 1 97 ? 27.448 2.949 -18.051 1.00 84.00 97 HIS A C 1
ATOM 818 O O . HIS A 1 97 ? 28.653 3.193 -18.051 1.00 84.00 97 HIS A O 1
ATOM 824 N N . GLU A 1 98 ? 26.946 1.747 -17.757 1.00 79.06 98 GLU A N 1
ATOM 825 C CA . GLU A 1 98 ? 27.770 0.574 -17.435 1.00 79.06 98 GLU A CA 1
ATOM 826 C C . GLU A 1 98 ? 28.704 0.203 -18.599 1.00 79.06 98 GLU A C 1
ATOM 828 O O . GLU A 1 98 ? 29.909 0.064 -18.391 1.00 79.06 98 GLU A O 1
ATOM 833 N N . ASP A 1 99 ? 28.189 0.164 -19.834 1.00 80.25 99 ASP A N 1
ATOM 834 C CA . ASP A 1 99 ? 28.986 -0.116 -21.040 1.00 80.25 99 ASP A CA 1
ATOM 835 C C . ASP A 1 99 ? 30.109 0.915 -21.262 1.00 80.25 99 ASP A C 1
ATOM 837 O O . ASP A 1 99 ? 31.201 0.583 -21.728 1.00 80.25 99 ASP A O 1
ATOM 841 N N . ARG A 1 100 ? 29.843 2.195 -20.966 1.00 80.38 100 ARG A N 1
ATOM 842 C CA . ARG A 1 100 ? 30.830 3.279 -21.113 1.00 80.38 100 ARG A CA 1
ATOM 843 C C . ARG A 1 100 ? 31.906 3.234 -20.038 1.00 80.38 100 ARG A C 1
ATOM 845 O O . ARG A 1 100 ? 33.062 3.498 -20.354 1.00 80.38 100 ARG A O 1
ATOM 852 N N . GLU A 1 101 ? 31.535 2.932 -18.796 1.00 80.25 101 GLU A N 1
ATOM 853 C CA . GLU A 1 101 ? 32.500 2.759 -17.709 1.00 80.25 101 GLU A CA 1
ATOM 854 C C . GLU A 1 101 ? 33.379 1.530 -17.960 1.00 80.25 101 GLU A C 1
ATOM 856 O O . GLU A 1 101 ? 34.595 1.651 -17.880 1.00 80.25 101 GLU A O 1
ATOM 861 N N . SER A 1 102 ? 32.809 0.392 -18.374 1.00 78.75 102 SER A N 1
ATOM 862 C CA . SER A 1 102 ? 33.577 -0.807 -18.751 1.00 78.75 102 SER A CA 1
ATOM 863 C C . SER A 1 102 ? 34.667 -0.501 -19.787 1.00 78.75 102 SER A C 1
ATOM 865 O O . SER A 1 102 ? 35.826 -0.828 -19.554 1.00 78.75 102 SER A O 1
ATOM 867 N N . LYS A 1 103 ? 34.332 0.209 -20.872 1.00 76.12 103 LYS A N 1
ATOM 868 C CA . LYS A 1 103 ? 35.288 0.581 -21.934 1.00 76.12 103 LYS A CA 1
ATOM 869 C C . LYS A 1 103 ? 36.354 1.600 -21.525 1.00 76.12 103 LYS A C 1
ATOM 871 O O . LYS A 1 103 ? 37.284 1.832 -22.285 1.00 76.12 103 LYS A O 1
ATOM 876 N N . LYS A 1 104 ? 36.186 2.286 -20.393 1.00 75.19 104 LYS A N 1
ATOM 877 C CA . LYS A 1 104 ? 37.151 3.274 -19.884 1.00 75.19 104 LYS A CA 1
ATOM 878 C C . LYS A 1 104 ? 38.276 2.615 -19.077 1.00 75.19 104 LYS A C 1
ATOM 880 O O . LYS A 1 104 ? 39.328 3.225 -18.904 1.00 75.19 104 LYS A O 1
ATOM 885 N N . TRP A 1 105 ? 38.027 1.415 -18.556 1.00 74.69 105 TRP A N 1
ATOM 886 C CA . TRP A 1 105 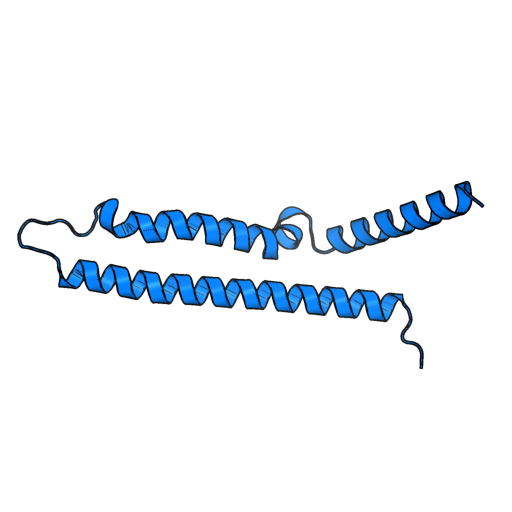? 38.969 0.637 -17.746 1.00 74.69 105 TRP A CA 1
ATOM 887 C C . TRP A 1 105 ? 39.639 -0.511 -18.525 1.00 74.69 105 TRP A C 1
ATOM 889 O O . TRP A 1 105 ? 40.478 -1.205 -17.953 1.00 74.69 105 TRP A O 1
ATOM 899 N N . GLU A 1 106 ? 39.283 -0.686 -19.802 1.00 60.12 106 GLU A N 1
ATOM 900 C CA . GLU A 1 106 ? 39.988 -1.504 -20.806 1.00 60.12 106 GLU A CA 1
ATOM 901 C C . GLU A 1 106 ? 40.988 -0.655 -21.603 1.00 60.12 106 GLU A C 1
ATOM 903 O O . GLU A 1 106 ? 42.089 -1.176 -21.894 1.00 60.12 106 GLU A O 1
#

InterPro domains:
  IPR025698 2TM domain [PF13239] (13-95)

Organism: NCBI:txid1784713

Radius of gyration: 22.7 Å; chains: 1; bounding box: 65×31×55 Å

Sequence (106 aa):
MERSLEEQMRYDRAKKRVKAIKGFFIHLTAYVLVNTFLLTLNWVDLKPGEDFFTFRTFNTAFFWGFGLMFHAFGVFGSQIFLGNNWEERKIKEMMSHEDRESKKWE

pLDDT: mean 88.17, std 9.61, range [47.03, 98.38]

Foldseek 3Di:
DPDPPVNVVVVVVVVVLVVLVVVLVVLVVVLVVVLVVQLVVLVVPDDVPDDSPDCVSCVVSVVSVVVSVVSCCVNCVCCVPVNPCNVVVVVVVVVVVVVVVVVVVD